Protein AF-A0A831KUA6-F1 (afdb_monomer_lite)

Secondary structure (DSSP, 8-state):
-EEEEEEE-SS-EEEEEEE-STTEEEEETTEEEEEEETTEEEEHHHHHHHHHTTS-EEEEEETTEEEEEESS-GGGTHHHHHHHHHHHHHHHHHHHHHHHHHHHHHHHHHHHHT-

Radius of gyration: 17.56 Å; chains: 1; bounding box: 42×19×58 Å

Foldseek 3Di:
DWDWDWDDDPQKIKIKTADPDPQWFQDDPPGRQWIHGNNQTDGVVNLCVQVVVPFNWDWDDDPRIIMIMGRHDCPPCPVVSCVSVVVVNVVSVVVVVVVVVVVVVVVVVVVVVVD

Structure (mmCIF, N/CA/C/O backbone):
data_AF-A0A831KUA6-F1
#
_entry.id   AF-A0A831KUA6-F1
#
loop_
_atom_site.group_PDB
_atom_site.id
_atom_site.type_symbol
_atom_site.label_atom_id
_atom_site.label_alt_id
_atom_site.label_comp_id
_atom_site.label_asym_id
_atom_site.label_entity_id
_atom_site.label_seq_id
_atom_site.pdbx_PDB_ins_code
_atom_site.Cartn_x
_atom_site.Cartn_y
_atom_site.Cartn_z
_atom_site.occupancy
_atom_site.B_iso_or_equiv
_atom_site.auth_seq_id
_atom_site.auth_comp_id
_atom_site.auth_asym_id
_atom_site.auth_atom_id
_atom_site.pdbx_PDB_model_num
ATOM 1 N N . MET A 1 1 ? -4.130 11.848 0.106 1.00 83.62 1 MET A N 1
ATOM 2 C CA . MET A 1 1 ? -3.767 10.545 -0.520 1.00 83.62 1 MET A CA 1
ATOM 3 C C . MET A 1 1 ? -4.734 9.473 -0.056 1.00 83.62 1 MET A C 1
ATOM 5 O O . MET A 1 1 ? -5.358 8.846 -0.901 1.00 83.62 1 MET A O 1
ATOM 9 N N . TRP A 1 2 ? -4.917 9.309 1.258 1.00 94.31 2 TRP A N 1
ATOM 10 C CA . TRP A 1 2 ? -5.988 8.485 1.814 1.00 94.31 2 TRP A CA 1
ATOM 11 C C . TRP A 1 2 ? -7.061 9.351 2.465 1.00 94.31 2 TRP A C 1
ATOM 13 O O . TRP A 1 2 ? -6.758 10.151 3.351 1.00 94.31 2 TRP A O 1
ATOM 23 N N . ARG A 1 3 ? -8.323 9.109 2.120 1.00 94.50 3 ARG A N 1
ATOM 24 C CA . ARG A 1 3 ? -9.451 9.474 2.970 1.00 94.50 3 ARG A CA 1
ATOM 25 C C . ARG A 1 3 ? -9.544 8.449 4.099 1.00 94.50 3 ARG A C 1
ATOM 27 O O . ARG A 1 3 ? -9.627 7.250 3.841 1.00 94.50 3 ARG A O 1
ATOM 34 N N . THR A 1 4 ? -9.540 8.925 5.343 1.00 94.00 4 THR A N 1
ATOM 35 C CA . THR A 1 4 ? -9.486 8.065 6.536 1.00 94.00 4 THR A CA 1
ATOM 36 C C . THR A 1 4 ? -10.812 8.085 7.295 1.00 94.00 4 THR A C 1
ATOM 38 O O . THR A 1 4 ? -11.371 9.151 7.546 1.00 94.00 4 THR A O 1
ATOM 41 N N . LYS A 1 5 ? -11.304 6.910 7.698 1.00 93.44 5 LYS A N 1
ATOM 42 C CA . LYS A 1 5 ? -12.419 6.744 8.645 1.00 93.44 5 LYS A CA 1
ATOM 43 C C . LYS A 1 5 ? -11.995 5.776 9.748 1.00 93.44 5 LYS A C 1
ATOM 45 O O . LYS A 1 5 ? -11.407 4.741 9.459 1.00 93.44 5 LYS A O 1
ATOM 50 N N . ILE A 1 6 ? -12.307 6.101 11.000 1.00 91.88 6 ILE A N 1
ATOM 51 C CA . ILE A 1 6 ? -11.936 5.290 12.165 1.00 91.88 6 ILE A CA 1
ATOM 52 C C . ILE A 1 6 ? -13.197 4.665 12.759 1.00 91.88 6 ILE A C 1
ATOM 54 O O . ILE A 1 6 ? -14.184 5.359 12.997 1.00 91.88 6 ILE A O 1
ATOM 58 N N . GLU A 1 7 ? -13.153 3.364 13.023 1.00 90.69 7 GLU A N 1
ATOM 59 C CA . GLU A 1 7 ? -14.188 2.628 13.746 1.00 90.69 7 GLU A CA 1
ATOM 60 C C . GLU A 1 7 ? -13.585 2.111 15.054 1.00 90.69 7 GLU A C 1
ATOM 62 O O . GLU A 1 7 ? -12.649 1.307 15.050 1.00 90.69 7 GLU A O 1
ATOM 67 N N . LYS A 1 8 ? -14.091 2.629 16.179 1.00 87.88 8 LYS A N 1
ATOM 68 C CA . LYS A 1 8 ? -13.622 2.283 17.524 1.00 87.88 8 LYS A CA 1
ATOM 69 C C . LYS A 1 8 ? -14.462 1.140 18.093 1.00 87.88 8 LYS A C 1
ATOM 71 O O . LYS A 1 8 ? -15.689 1.197 18.054 1.00 87.88 8 LYS A O 1
ATOM 76 N N . PHE A 1 9 ? -13.793 0.148 18.666 1.00 83.88 9 PHE A N 1
ATOM 77 C CA . PHE A 1 9 ? -14.380 -0.939 19.447 1.00 83.88 9 PHE A CA 1
ATOM 78 C C . PHE A 1 9 ? -13.688 -0.980 20.825 1.00 83.88 9 PHE A C 1
ATOM 80 O O . PHE A 1 9 ? -12.626 -0.374 20.969 1.00 83.88 9 PHE A O 1
ATOM 87 N N . PRO A 1 10 ? -14.252 -1.664 21.839 1.00 80.31 10 PRO A N 1
ATOM 88 C CA . PRO A 1 10 ? -13.695 -1.669 23.198 1.00 80.31 10 PRO A CA 1
ATOM 89 C C . PRO A 1 10 ? -12.208 -2.056 23.271 1.00 80.31 10 PRO A C 1
ATOM 91 O O . PRO A 1 10 ? -11.429 -1.333 23.882 1.00 80.31 10 PRO A O 1
ATOM 94 N N . ASP A 1 11 ? -11.806 -3.111 22.555 1.00 83.06 11 ASP A N 1
ATOM 95 C CA . ASP A 1 11 ? -10.432 -3.652 22.596 1.00 83.06 11 ASP A CA 1
ATOM 96 C C . ASP A 1 11 ? -9.731 -3.621 21.231 1.00 83.06 11 ASP A C 1
ATOM 98 O O . ASP A 1 11 ? -8.660 -4.198 21.038 1.00 83.06 11 ASP A O 1
ATOM 102 N N . LYS A 1 12 ? -10.378 -3.016 20.232 1.00 86.06 12 LYS A N 1
ATOM 103 C CA . LYS A 1 12 ? -9.928 -3.047 18.841 1.00 86.06 12 LYS A CA 1
ATOM 104 C C . LYS A 1 12 ? -10.232 -1.740 18.151 1.00 86.06 12 LYS A C 1
ATOM 106 O O . LYS A 1 12 ? -11.182 -1.033 18.482 1.00 86.06 12 LYS A O 1
ATOM 111 N N . CYS A 1 13 ? -9.484 -1.466 17.104 1.00 90.12 13 CYS A N 1
ATOM 112 C CA . CYS A 1 13 ? -9.795 -0.375 16.215 1.00 90.12 13 CYS A CA 1
ATOM 113 C C . CYS A 1 13 ? -9.632 -0.793 14.761 1.00 90.12 13 CYS A C 1
ATOM 115 O O . CYS A 1 13 ? -8.766 -1.598 14.425 1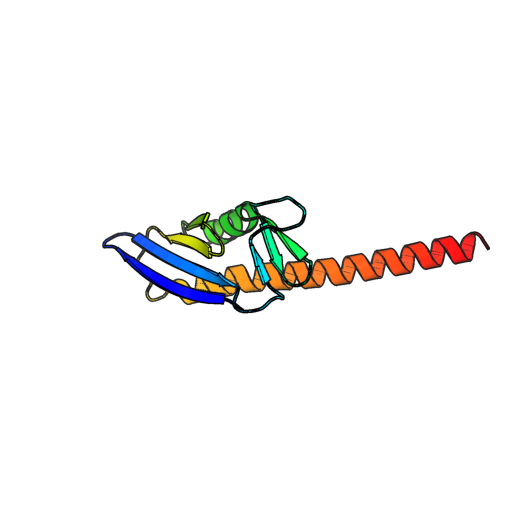.00 90.12 13 CYS A O 1
ATOM 117 N N . ARG A 1 14 ? -10.469 -0.224 13.894 1.00 93.50 14 ARG A N 1
ATOM 118 C CA . ARG A 1 14 ? -10.308 -0.317 12.448 1.00 93.50 14 ARG A CA 1
ATOM 119 C C . ARG A 1 14 ? -10.064 1.057 11.859 1.00 93.50 14 ARG A C 1
ATOM 121 O O . ARG A 1 14 ? -10.837 1.987 12.087 1.00 93.50 14 ARG A O 1
ATOM 128 N N . ILE A 1 15 ? -9.016 1.159 11.056 1.00 94.56 15 ILE A N 1
ATOM 129 C CA . ILE A 1 15 ? -8.723 2.332 10.243 1.00 94.56 15 ILE A CA 1
ATOM 130 C C . ILE A 1 15 ? -9.053 1.958 8.802 1.00 94.56 15 ILE A C 1
ATOM 132 O O . ILE A 1 15 ? -8.435 1.069 8.221 1.00 94.56 15 ILE A O 1
ATOM 136 N N . LEU A 1 16 ? -10.059 2.615 8.237 1.00 95.31 16 LEU A N 1
ATOM 137 C CA . LEU A 1 16 ? -10.446 2.466 6.844 1.00 95.31 16 LEU A CA 1
ATOM 138 C C . LEU A 1 16 ? -9.747 3.553 6.037 1.00 95.31 16 LEU A C 1
ATOM 140 O O . LEU A 1 16 ? -9.982 4.743 6.257 1.00 95.31 16 LEU A O 1
ATOM 144 N N . LEU A 1 17 ? -8.915 3.125 5.098 1.00 95.94 17 LEU A N 1
ATOM 145 C CA . LEU A 1 17 ? -8.153 3.968 4.195 1.00 95.94 17 LEU A CA 1
ATOM 146 C C . LEU A 1 17 ? -8.710 3.806 2.782 1.00 95.94 17 LEU A C 1
ATOM 148 O O . LEU A 1 17 ? -8.650 2.727 2.194 1.00 95.94 17 LEU A O 1
ATOM 152 N N . GLN A 1 18 ? -9.269 4.880 2.239 1.00 95.75 18 GLN A N 1
ATOM 153 C CA . GLN A 1 18 ? -9.794 4.918 0.877 1.00 95.75 18 GLN A CA 1
ATOM 154 C C . GLN A 1 18 ? -8.897 5.795 0.010 1.00 95.75 18 GLN A C 1
ATOM 156 O O . GLN A 1 18 ? -8.565 6.900 0.447 1.00 95.75 18 GLN A O 1
ATOM 161 N N . PRO A 1 19 ? -8.498 5.358 -1.193 1.00 95.06 19 PRO A N 1
ATOM 162 C CA . PRO A 1 19 ? -7.751 6.221 -2.092 1.00 95.06 19 PRO A CA 1
ATOM 163 C C . PRO A 1 19 ? -8.541 7.492 -2.415 1.00 95.06 19 PRO A C 1
ATOM 165 O O . PRO A 1 19 ? -9.724 7.438 -2.748 1.00 95.06 19 PRO A O 1
ATOM 168 N N . GLU A 1 20 ? -7.887 8.638 -2.280 1.00 93.19 20 GLU A N 1
ATOM 169 C CA . GLU A 1 20 ? -8.474 9.962 -2.519 1.00 93.19 20 GLU A CA 1
ATOM 170 C C . GLU A 1 20 ? -8.092 10.526 -3.896 1.00 93.19 20 GLU A C 1
ATOM 172 O O . GLU A 1 20 ? -8.779 11.386 -4.437 1.00 93.19 20 GLU A O 1
ATOM 177 N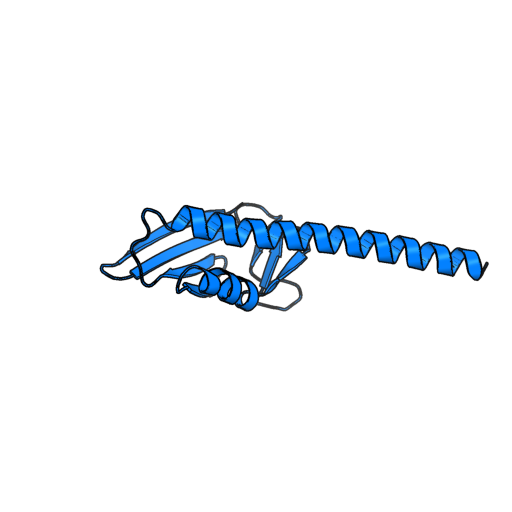 N . SER A 1 21 ? -6.998 10.024 -4.472 1.00 90.81 21 SER A N 1
ATOM 178 C CA . SER A 1 21 ? -6.441 10.446 -5.757 1.00 90.81 21 SER A CA 1
ATOM 179 C C . SER A 1 21 ? -6.373 9.279 -6.734 1.00 90.81 21 SER A C 1
ATOM 181 O O . SER A 1 21 ? -6.112 8.154 -6.317 1.00 90.81 21 SER A O 1
ATOM 183 N N . SER A 1 22 ? -6.476 9.560 -8.035 1.00 89.81 22 SER A N 1
ATOM 184 C CA . SER A 1 22 ? -6.261 8.576 -9.110 1.00 89.81 22 SER A CA 1
ATOM 185 C C . SER A 1 22 ? -4.860 7.959 -9.110 1.00 89.81 22 SER A C 1
ATOM 187 O O . SER A 1 22 ? -4.680 6.847 -9.592 1.00 89.81 22 SER A O 1
ATOM 189 N N . ASP A 1 23 ? -3.882 8.664 -8.540 1.00 93.75 23 ASP A N 1
ATOM 190 C CA . ASP A 1 23 ? -2.500 8.204 -8.385 1.00 93.75 23 ASP A CA 1
ATOM 191 C C . ASP A 1 23 ? -2.361 7.012 -7.431 1.00 93.75 23 ASP A C 1
ATOM 193 O O . ASP A 1 23 ? -1.306 6.389 -7.385 1.00 93.75 23 ASP A O 1
ATOM 197 N N . LEU A 1 24 ? -3.392 6.709 -6.643 1.00 95.44 24 LEU A N 1
ATOM 198 C CA . LEU A 1 24 ? -3.391 5.635 -5.667 1.00 95.44 24 LEU A CA 1
ATOM 199 C C . LEU A 1 24 ? -4.568 4.704 -5.950 1.00 95.44 24 LEU A C 1
ATOM 201 O O . LEU A 1 24 ? -5.717 5.134 -5.999 1.00 95.44 24 LEU A O 1
ATOM 205 N N . THR A 1 25 ? -4.297 3.414 -6.091 1.00 94.94 25 THR A N 1
ATOM 206 C CA . THR A 1 25 ? -5.331 2.405 -6.334 1.00 94.94 25 THR A CA 1
ATOM 207 C C . THR A 1 25 ? -5.109 1.169 -5.470 1.00 94.94 25 THR A C 1
ATOM 209 O O . THR A 1 25 ? -3.990 0.870 -5.049 1.00 94.94 25 THR A O 1
ATOM 212 N N . LEU A 1 26 ? -6.202 0.471 -5.158 1.00 94.69 26 LEU A N 1
ATOM 213 C CA . LEU A 1 26 ? -6.182 -0.827 -4.491 1.00 94.69 26 LEU A CA 1
ATOM 214 C C . LEU A 1 26 ? -6.433 -1.915 -5.530 1.00 94.69 26 LEU A C 1
ATOM 216 O O . LEU A 1 26 ? -7.435 -1.885 -6.245 1.00 94.69 26 LEU A O 1
ATOM 220 N N . GLY A 1 27 ? -5.517 -2.873 -5.604 1.00 91.50 27 GLY A N 1
ATOM 221 C CA . GLY A 1 27 ? -5.390 -3.772 -6.740 1.00 91.50 27 GLY A CA 1
ATOM 222 C C . GLY A 1 27 ? -4.779 -3.086 -7.966 1.00 91.50 27 GLY A C 1
ATOM 223 O O . GLY A 1 27 ? -4.447 -1.904 -7.954 1.00 91.50 27 GLY A O 1
ATOM 224 N N . GLY A 1 28 ? -4.596 -3.860 -9.029 1.00 88.62 28 GLY A N 1
ATOM 225 C CA . GLY A 1 28 ? -3.956 -3.412 -10.265 1.00 88.62 28 GLY A CA 1
ATOM 226 C C . GLY A 1 28 ? -3.197 -4.554 -10.925 1.00 88.62 28 GLY A C 1
ATOM 227 O O . GLY A 1 28 ? -2.883 -5.546 -10.276 1.00 88.62 28 GLY A O 1
ATOM 228 N N . TYR A 1 29 ? -2.928 -4.451 -12.228 1.00 87.25 29 TYR A N 1
ATOM 229 C CA . TYR A 1 29 ? -2.168 -5.470 -12.973 1.00 87.25 29 TYR A CA 1
ATOM 230 C C . TYR A 1 29 ? -2.736 -6.905 -12.858 1.00 87.25 29 TYR A C 1
ATOM 232 O O . TYR A 1 29 ? -1.996 -7.881 -12.913 1.00 87.25 29 TYR A O 1
ATOM 240 N N . GLY A 1 30 ? -4.054 -7.046 -12.662 1.00 89.81 30 GLY A N 1
ATOM 241 C CA . GLY A 1 30 ? -4.714 -8.340 -12.425 1.00 89.81 30 GLY A CA 1
ATOM 242 C C . GLY A 1 30 ? -4.607 -8.875 -10.988 1.00 89.81 30 GLY A C 1
ATOM 243 O O . GLY A 1 30 ? -5.202 -9.907 -10.683 1.00 89.81 30 GLY A O 1
ATOM 244 N N . LEU A 1 31 ? -3.912 -8.168 -10.094 1.00 90.12 31 LEU A N 1
ATOM 245 C CA . LEU A 1 31 ? -3.731 -8.513 -8.685 1.00 90.12 31 LEU A CA 1
ATOM 246 C C . LEU A 1 31 ? -4.709 -7.733 -7.797 1.00 90.12 31 LEU A C 1
ATOM 248 O O . LEU A 1 31 ? -5.041 -6.578 -8.071 1.00 90.12 31 LEU A O 1
ATOM 252 N N . LYS A 1 32 ? -5.182 -8.368 -6.721 1.00 90.31 32 LYS A N 1
ATOM 253 C CA . LYS A 1 32 ? -6.133 -7.773 -5.755 1.00 90.31 32 LYS A CA 1
ATOM 254 C C . LYS A 1 32 ? -5.483 -7.419 -4.416 1.00 90.31 32 LYS A C 1
ATOM 256 O O . LYS A 1 32 ? -6.057 -6.682 -3.625 1.00 90.31 32 LYS A O 1
ATOM 261 N N . ASP A 1 33 ? -4.303 -7.959 -4.164 1.00 93.19 33 ASP A N 1
ATOM 262 C CA . ASP A 1 33 ? -3.559 -7.936 -2.908 1.00 93.19 33 ASP A CA 1
ATOM 263 C C . ASP A 1 33 ? -2.378 -6.956 -2.952 1.00 93.19 33 ASP A C 1
ATOM 265 O O . ASP A 1 33 ? -1.362 -7.141 -2.277 1.00 93.19 33 ASP A O 1
ATOM 269 N N . ILE A 1 34 ? -2.527 -5.880 -3.726 1.00 95.69 34 ILE A N 1
ATOM 270 C CA . ILE A 1 34 ? -1.541 -4.807 -3.848 1.00 95.69 34 ILE A CA 1
ATOM 271 C C . ILE A 1 34 ? -2.183 -3.435 -3.645 1.00 95.69 34 ILE A C 1
ATOM 273 O O . ILE A 1 34 ? -3.382 -3.248 -3.848 1.00 95.69 34 ILE A O 1
ATOM 277 N N . VAL A 1 35 ? -1.356 -2.464 -3.289 1.00 96.31 35 VAL A N 1
ATOM 278 C CA . VAL A 1 35 ? -1.624 -1.035 -3.419 1.00 96.31 35 VAL A CA 1
ATOM 279 C C . VAL A 1 35 ? -0.711 -0.517 -4.518 1.00 96.31 35 VAL A C 1
ATOM 281 O O . VAL A 1 35 ? 0.488 -0.776 -4.473 1.00 96.31 35 VAL A O 1
ATOM 284 N N . VAL A 1 36 ? -1.247 0.199 -5.498 1.00 96.19 36 VAL A N 1
ATOM 285 C CA . VAL A 1 36 ? -0.438 0.822 -6.550 1.00 96.19 36 VAL A CA 1
ATOM 286 C C . VAL A 1 36 ? -0.444 2.320 -6.334 1.00 96.19 36 VAL A C 1
ATOM 288 O O . VAL A 1 36 ? -1.501 2.947 -6.392 1.00 96.19 36 VAL A O 1
ATOM 291 N N . TYR A 1 37 ? 0.733 2.889 -6.097 1.00 97.00 37 TYR A N 1
ATOM 292 C CA . TYR A 1 37 ? 0.925 4.329 -5.996 1.00 97.00 37 TYR A CA 1
ATOM 293 C C . TYR A 1 37 ? 1.829 4.801 -7.132 1.00 97.00 37 TYR A C 1
ATOM 295 O O . TYR A 1 37 ? 2.973 4.370 -7.233 1.00 97.00 37 TYR A O 1
ATOM 303 N N . ARG A 1 38 ? 1.296 5.644 -8.023 1.00 95.25 38 ARG A N 1
ATOM 304 C CA . ARG A 1 38 ? 1.992 6.190 -9.202 1.00 95.25 38 ARG A CA 1
ATOM 305 C C . ARG A 1 38 ? 2.716 5.124 -10.028 1.00 95.25 38 ARG A C 1
ATOM 307 O O . ARG A 1 38 ? 3.861 5.283 -10.429 1.00 95.25 38 ARG A O 1
ATOM 314 N N . GLY A 1 39 ? 2.029 4.006 -10.254 1.00 94.69 39 GLY A N 1
ATOM 315 C CA . GLY A 1 39 ? 2.551 2.860 -11.000 1.00 94.69 39 GLY A CA 1
ATOM 316 C C . GLY A 1 39 ? 3.433 1.909 -10.187 1.00 94.69 39 GLY A C 1
ATOM 317 O O . GLY A 1 39 ? 3.664 0.794 -10.641 1.00 94.69 39 GLY A O 1
ATOM 318 N N . ALA A 1 40 ? 3.869 2.279 -8.978 1.00 96.69 40 ALA A N 1
ATOM 319 C CA . ALA A 1 40 ? 4.646 1.405 -8.106 1.00 96.69 40 ALA A CA 1
ATOM 320 C C . ALA A 1 40 ? 3.730 0.485 -7.279 1.00 96.69 40 ALA A C 1
ATOM 322 O O . ALA A 1 40 ? 2.953 0.976 -6.451 1.00 96.69 40 ALA A O 1
ATOM 323 N N . PRO A 1 41 ? 3.790 -0.846 -7.479 1.00 96.19 41 PRO A N 1
ATOM 324 C CA . PRO A 1 41 ? 3.001 -1.790 -6.705 1.00 96.19 41 PRO A CA 1
ATOM 325 C C . PRO A 1 41 ? 3.687 -2.124 -5.375 1.00 96.19 41 PRO A C 1
ATOM 327 O O . PRO A 1 41 ? 4.870 -2.456 -5.326 1.00 96.19 41 PRO A O 1
ATOM 330 N N . VAL A 1 42 ? 2.915 -2.130 -4.292 1.00 97.06 42 VAL A N 1
ATOM 331 C CA . VAL A 1 42 ? 3.329 -2.621 -2.976 1.00 97.06 42 VAL A CA 1
ATOM 332 C C . VAL A 1 42 ? 2.337 -3.677 -2.515 1.00 97.06 42 VAL A C 1
ATOM 334 O O . VAL A 1 42 ? 1.135 -3.427 -2.458 1.00 97.06 42 VAL A O 1
ATOM 337 N N . SER A 1 43 ? 2.822 -4.872 -2.176 1.00 96.56 43 SER A N 1
ATOM 338 C CA . SER A 1 43 ? 1.935 -5.930 -1.681 1.00 96.56 43 SER A CA 1
ATOM 339 C C . SER A 1 43 ? 1.353 -5.584 -0.310 1.00 96.56 43 SER A C 1
ATOM 341 O O . SER A 1 43 ? 2.040 -5.048 0.564 1.00 96.56 43 SER A O 1
ATOM 343 N N . ILE A 1 44 ? 0.091 -5.951 -0.097 1.00 96.56 44 ILE A N 1
ATOM 344 C CA . ILE A 1 44 ? -0.605 -5.764 1.182 1.00 96.56 44 ILE A CA 1
ATOM 345 C C . ILE A 1 44 ? 0.107 -6.531 2.300 1.00 96.56 44 ILE A C 1
ATOM 347 O O . ILE A 1 44 ? 0.264 -6.009 3.399 1.00 96.56 44 ILE A O 1
ATOM 351 N N . ASN A 1 45 ? 0.622 -7.725 1.999 1.00 96.19 45 ASN A N 1
ATOM 352 C CA . ASN A 1 45 ? 1.417 -8.517 2.936 1.00 96.19 45 ASN A CA 1
ATOM 353 C C . ASN A 1 45 ? 2.719 -7.799 3.343 1.00 96.19 45 ASN A C 1
ATOM 355 O O . ASN A 1 45 ? 3.118 -7.842 4.502 1.00 96.19 45 ASN A O 1
ATOM 359 N N . ALA A 1 46 ? 3.385 -7.098 2.420 1.00 96.62 46 ALA A N 1
ATOM 360 C CA . ALA A 1 46 ? 4.579 -6.326 2.764 1.00 96.62 46 ALA A CA 1
ATOM 361 C C . ALA A 1 46 ? 4.247 -5.136 3.682 1.00 96.62 46 ALA A C 1
ATOM 363 O O . ALA A 1 46 ? 4.972 -4.903 4.647 1.00 96.62 46 ALA A O 1
ATOM 364 N N . LEU A 1 47 ? 3.133 -4.436 3.432 1.00 96.94 47 LEU A N 1
ATOM 365 C CA . LEU A 1 47 ? 2.633 -3.391 4.335 1.00 96.94 47 LEU A CA 1
ATOM 366 C C . LEU A 1 47 ? 2.286 -3.961 5.717 1.00 96.94 47 LEU A C 1
ATOM 368 O O . LEU A 1 47 ? 2.656 -3.375 6.732 1.00 96.94 47 LEU A O 1
ATOM 372 N N . GLU A 1 48 ? 1.617 -5.116 5.761 1.00 96.94 48 GLU A N 1
ATOM 373 C CA . GLU A 1 48 ? 1.244 -5.793 7.005 1.00 96.94 48 GLU A CA 1
ATOM 374 C C . GLU A 1 48 ? 2.476 -6.186 7.816 1.00 96.94 48 GLU A C 1
ATOM 376 O O . GLU A 1 48 ? 2.560 -5.864 8.998 1.00 96.94 48 GLU A O 1
ATOM 381 N N . LYS A 1 49 ? 3.470 -6.819 7.182 1.00 96.81 49 LYS A N 1
ATOM 382 C CA . LYS A 1 49 ? 4.748 -7.142 7.828 1.00 96.81 49 LYS A CA 1
ATOM 383 C C . LYS A 1 49 ? 5.423 -5.897 8.384 1.00 96.81 49 LYS A C 1
ATOM 385 O O . LYS A 1 49 ? 5.888 -5.925 9.517 1.00 96.81 49 LYS A O 1
ATOM 390 N N . LYS A 1 50 ? 5.439 -4.803 7.614 1.00 96.12 50 LYS A N 1
ATOM 391 C CA . LYS A 1 50 ? 6.093 -3.564 8.035 1.00 96.12 50 LYS A CA 1
ATOM 392 C C . LYS A 1 50 ? 5.408 -2.919 9.236 1.00 96.12 50 LYS A C 1
ATOM 394 O O . LYS A 1 50 ? 6.085 -2.401 10.117 1.00 96.12 50 LYS A O 1
ATOM 399 N N . LEU A 1 51 ? 4.079 -2.954 9.281 1.00 94.75 51 LEU A N 1
ATOM 400 C CA . LEU A 1 51 ? 3.323 -2.479 10.437 1.00 94.75 51 LEU A CA 1
ATOM 401 C C . LEU A 1 51 ? 3.530 -3.400 11.643 1.00 94.75 51 LEU A C 1
ATOM 403 O O . LEU A 1 51 ? 3.790 -2.899 12.728 1.00 94.75 51 LEU A O 1
ATOM 407 N N . ASN A 1 52 ? 3.545 -4.719 11.452 1.00 95.12 52 ASN A N 1
ATOM 408 C CA . ASN A 1 52 ? 3.784 -5.685 12.530 1.00 95.12 52 ASN A CA 1
ATOM 409 C C . ASN A 1 52 ? 5.166 -5.584 13.199 1.00 95.12 52 ASN A C 1
ATOM 411 O O . ASN A 1 52 ? 5.330 -6.086 14.306 1.00 95.12 52 ASN A O 1
ATOM 415 N N . GLU A 1 53 ? 6.143 -4.897 12.600 1.00 93.88 53 GLU A N 1
ATOM 416 C CA . GLU A 1 53 ? 7.409 -4.560 13.277 1.00 93.88 53 GLU A CA 1
ATOM 417 C C . GLU A 1 53 ? 7.226 -3.575 14.446 1.00 93.88 53 GLU A C 1
ATOM 419 O O . GLU A 1 53 ? 8.081 -3.497 15.326 1.00 93.88 53 GLU A O 1
ATOM 424 N N . ILE A 1 54 ? 6.141 -2.796 14.442 1.00 90.75 54 ILE A N 1
ATOM 425 C CA . ILE A 1 54 ? 5.904 -1.691 15.383 1.00 90.75 54 ILE A CA 1
ATOM 426 C C . ILE A 1 54 ? 4.558 -1.787 16.108 1.00 90.75 54 ILE A C 1
ATOM 428 O O . ILE A 1 54 ? 4.410 -1.227 17.192 1.00 90.75 54 ILE A O 1
ATOM 432 N N . LEU A 1 55 ? 3.568 -2.457 15.519 1.00 89.81 55 LEU A N 1
ATOM 433 C CA . LEU A 1 55 ? 2.214 -2.579 16.049 1.00 89.81 55 LEU A CA 1
ATOM 434 C C . LEU A 1 55 ? 1.528 -3.827 15.485 1.00 89.81 55 LEU A C 1
ATOM 436 O O . LEU A 1 55 ? 1.564 -4.052 14.281 1.00 89.81 55 LEU A O 1
ATOM 440 N N . GLU A 1 56 ? 0.863 -4.609 16.336 1.00 91.19 56 GLU A N 1
ATOM 441 C CA . GLU A 1 56 ? 0.087 -5.772 15.892 1.00 91.19 56 GLU A CA 1
ATOM 442 C C . GLU A 1 56 ? -1.084 -5.326 15.000 1.00 91.19 56 GLU A C 1
ATOM 444 O O . GLU A 1 56 ? -2.121 -4.852 15.480 1.00 91.19 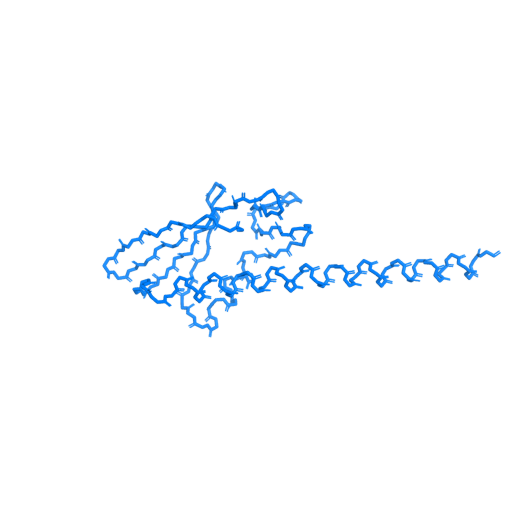56 GLU A O 1
ATOM 449 N N . ALA A 1 57 ? -0.895 -5.464 13.688 1.00 93.88 57 ALA A N 1
ATOM 450 C CA . ALA A 1 57 ? -1.824 -5.061 12.648 1.00 93.88 57 ALA A CA 1
ATOM 451 C C . ALA A 1 57 ? -2.191 -6.228 11.741 1.00 93.88 57 ALA A C 1
ATOM 453 O O . ALA A 1 57 ? -1.354 -7.040 11.343 1.00 93.88 57 ALA A O 1
ATOM 454 N N . LYS A 1 58 ? -3.451 -6.225 11.319 1.00 95.50 58 LYS A N 1
ATOM 455 C CA . LYS A 1 58 ? -3.937 -7.055 10.223 1.00 95.50 58 LYS A CA 1
ATOM 456 C C . LYS A 1 58 ? -4.489 -6.171 9.119 1.00 95.50 58 LYS A C 1
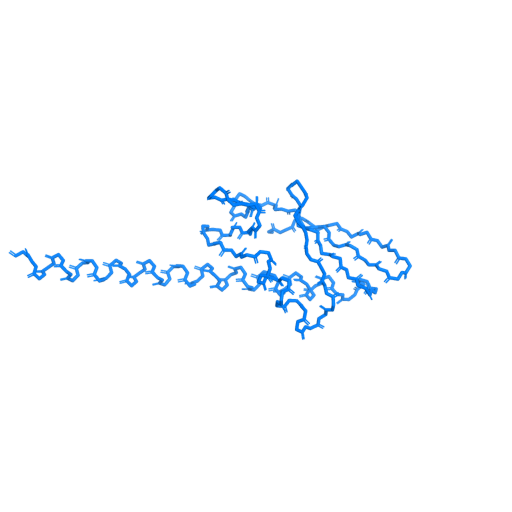ATOM 458 O O . LYS A 1 58 ? -5.313 -5.294 9.381 1.00 95.50 58 LYS A O 1
ATOM 463 N N . LEU A 1 59 ? -4.042 -6.391 7.890 1.00 95.75 59 LEU A N 1
ATOM 464 C CA . LEU A 1 59 ? -4.474 -5.638 6.722 1.00 95.75 59 LEU A CA 1
ATOM 465 C C . LEU A 1 59 ? -5.372 -6.500 5.848 1.00 95.75 59 LEU A C 1
ATOM 467 O O . LEU A 1 59 ? -5.133 -7.682 5.611 1.00 95.75 59 LEU A O 1
ATOM 471 N N . LEU A 1 60 ? -6.419 -5.881 5.324 1.00 93.38 60 LEU A N 1
ATOM 472 C CA . LEU A 1 60 ? -7.302 -6.518 4.360 1.00 93.38 60 LEU A CA 1
ATOM 473 C C . LEU A 1 60 ? -7.843 -5.491 3.376 1.00 93.38 60 LEU A C 1
ATOM 475 O O . LEU A 1 60 ? -8.113 -4.343 3.726 1.00 93.38 60 LEU A O 1
ATOM 479 N N . VAL A 1 61 ? -8.033 -5.921 2.135 1.00 93.19 61 VAL A N 1
ATOM 480 C CA . VAL A 1 61 ? -8.666 -5.105 1.098 1.00 93.19 61 VAL A CA 1
ATOM 481 C C . VAL A 1 61 ? -10.128 -5.517 0.994 1.00 93.19 61 VAL A C 1
ATOM 483 O O . VAL A 1 61 ? -10.442 -6.693 0.807 1.00 93.19 61 VAL A O 1
ATOM 486 N N . LYS A 1 62 ? -11.040 -4.551 1.119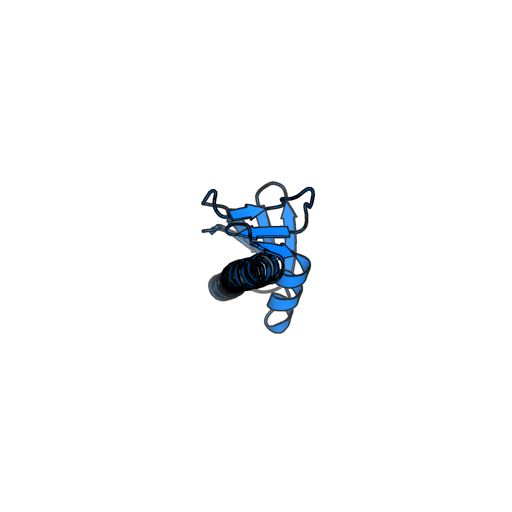 1.00 91.00 62 LYS A N 1
ATOM 487 C CA . LYS A 1 62 ? -12.480 -4.769 0.951 1.00 91.00 62 LYS A CA 1
ATOM 488 C C . LYS A 1 62 ? -13.075 -3.665 0.087 1.00 91.00 62 LYS A C 1
ATOM 490 O O . LYS A 1 62 ? -13.200 -2.523 0.522 1.00 91.00 62 LYS A O 1
ATOM 495 N N . GLY A 1 63 ? -13.481 -4.021 -1.131 1.00 87.88 63 GLY A N 1
ATOM 496 C CA . GLY A 1 63 ? -13.890 -3.031 -2.129 1.00 87.88 63 GLY A CA 1
ATOM 497 C C . GLY A 1 63 ? -12.730 -2.085 -2.444 1.00 87.88 63 GLY A C 1
ATOM 498 O O . GLY A 1 63 ? -11.604 -2.542 -2.608 1.00 87.88 63 GLY A O 1
ATOM 499 N N . ASN A 1 64 ? -12.993 -0.778 -2.466 1.00 90.56 64 ASN A N 1
ATOM 500 C CA . ASN A 1 64 ? -11.965 0.257 -2.634 1.00 90.56 64 ASN A CA 1
ATOM 501 C C . ASN A 1 64 ? -11.463 0.818 -1.288 1.00 90.56 64 ASN A C 1
ATOM 503 O O . ASN A 1 64 ? -11.215 2.016 -1.153 1.00 90.56 64 ASN A O 1
ATOM 507 N N . SER A 1 65 ? -11.359 -0.041 -0.274 1.00 94.44 65 SER A N 1
ATOM 508 C CA . SER A 1 65 ? -10.861 0.332 1.048 1.00 94.44 65 SER A CA 1
ATOM 509 C C . SER A 1 65 ? -9.787 -0.645 1.511 1.00 94.44 65 SER A C 1
ATOM 511 O O . SER A 1 65 ? -9.992 -1.862 1.488 1.00 94.44 65 SER A O 1
ATOM 513 N N . LEU A 1 66 ? -8.672 -0.101 1.988 1.00 96.44 66 LEU A N 1
ATOM 514 C CA . LEU A 1 66 ? -7.689 -0.814 2.787 1.00 96.44 66 LEU A CA 1
ATOM 515 C C . LEU A 1 66 ? -8.103 -0.677 4.248 1.00 96.44 66 LEU A C 1
ATOM 517 O O . LEU A 1 66 ? -8.236 0.427 4.768 1.00 96.44 66 LEU A O 1
ATOM 521 N N . ILE A 1 67 ? -8.356 -1.802 4.898 1.00 95.75 67 ILE A N 1
ATOM 522 C CA . ILE A 1 67 ? -8.764 -1.856 6.294 1.00 95.75 67 ILE A CA 1
ATOM 523 C C . ILE A 1 67 ? -7.561 -2.326 7.102 1.00 95.75 67 ILE A C 1
ATOM 525 O O . ILE A 1 67 ? -7.022 -3.400 6.843 1.00 95.75 67 ILE A O 1
ATOM 529 N N . VAL A 1 68 ? -7.162 -1.511 8.074 1.00 95.75 68 VAL A N 1
ATOM 530 C CA . VAL A 1 68 ? -6.130 -1.829 9.063 1.00 95.75 68 VAL A CA 1
ATOM 531 C C . VAL A 1 68 ? -6.834 -2.127 10.381 1.00 95.75 68 VAL A C 1
ATOM 533 O O . VAL A 1 68 ? -7.439 -1.235 10.975 1.00 95.75 68 VAL A O 1
ATOM 536 N N . GLU A 1 69 ? -6.796 -3.380 10.821 1.00 95.00 69 GLU A N 1
ATOM 537 C CA . GLU A 1 69 ? -7.302 -3.801 12.127 1.00 95.00 69 GLU A CA 1
ATOM 538 C C . GLU A 1 69 ? -6.162 -3.793 13.148 1.00 95.00 69 GLU A C 1
ATOM 540 O O . GLU A 1 69 ? -5.120 -4.400 12.911 1.00 95.00 69 GLU A O 1
ATOM 545 N N . LEU A 1 70 ? -6.379 -3.124 14.280 1.00 92.62 70 LEU A N 1
ATOM 546 C CA . LEU A 1 70 ? -5.439 -3.011 15.394 1.00 92.62 70 LEU A CA 1
ATOM 547 C C . LEU A 1 70 ? -6.067 -3.586 16.664 1.00 92.62 70 LEU A C 1
ATOM 549 O O . LEU A 1 70 ? -7.213 -3.257 16.985 1.00 92.62 70 LEU A O 1
ATOM 553 N N . ASN A 1 71 ? -5.303 -4.361 17.431 1.00 86.75 71 ASN A N 1
ATOM 554 C CA . ASN A 1 71 ? -5.692 -4.829 18.770 1.00 86.75 71 ASN A CA 1
ATOM 555 C C . ASN A 1 71 ? -5.329 -3.797 19.860 1.00 86.75 71 ASN A C 1
ATOM 557 O O . ASN A 1 71 ? -4.766 -4.137 20.896 1.00 86.75 71 ASN A O 1
ATOM 561 N N . ALA A 1 72 ? -5.572 -2.510 19.597 1.00 81.31 72 ALA A N 1
ATOM 562 C CA . ALA A 1 72 ? -5.236 -1.415 20.503 1.00 81.31 72 ALA A CA 1
ATOM 563 C C . ALA A 1 72 ? -6.146 -0.195 20.281 1.00 81.31 72 ALA A C 1
ATOM 565 O O . ALA A 1 72 ? -6.807 -0.062 19.245 1.00 81.31 72 ALA A O 1
ATOM 566 N N . ASN A 1 73 ? -6.154 0.730 21.247 1.00 76.75 73 ASN A N 1
ATOM 567 C CA . ASN A 1 73 ? -6.870 2.000 21.126 1.00 76.75 73 ASN A CA 1
ATOM 568 C C . ASN A 1 73 ? -6.197 2.914 20.078 1.00 76.75 73 ASN A C 1
ATOM 570 O O . ASN A 1 73 ? -4.986 3.128 20.086 1.00 76.75 73 ASN A O 1
ATOM 574 N N . CYS A 1 74 ? -7.005 3.471 19.177 1.00 73.00 74 CYS A N 1
ATOM 575 C CA . CYS A 1 74 ? -6.565 4.172 17.973 1.00 73.00 74 CYS A CA 1
ATOM 576 C C . CYS A 1 74 ? -6.066 5.605 18.153 1.00 73.00 74 CYS A C 1
ATOM 578 O O . CYS A 1 74 ? -5.465 6.136 17.221 1.00 73.00 74 CYS A O 1
ATOM 580 N N . GLU A 1 75 ? -6.335 6.265 19.282 1.00 71.00 75 GLU A N 1
ATOM 581 C CA . GLU A 1 75 ? -6.225 7.734 19.372 1.00 71.00 75 GLU A CA 1
ATOM 582 C C . GLU A 1 75 ? -4.840 8.298 19.041 1.00 71.00 75 GLU A C 1
ATOM 584 O O . GLU A 1 75 ? -4.748 9.436 18.592 1.00 71.00 75 GLU A O 1
ATOM 589 N N . LYS A 1 76 ? -3.779 7.498 19.186 1.00 73.19 76 LYS A N 1
ATOM 590 C CA . LYS A 1 76 ? -2.403 7.893 18.841 1.00 73.19 76 LYS A CA 1
ATOM 591 C C . LYS A 1 76 ? -1.737 7.007 17.783 1.00 73.19 76 LYS A C 1
ATOM 593 O O . LYS A 1 76 ? -0.575 7.220 17.461 1.00 73.19 76 LYS A O 1
ATOM 598 N N . LEU A 1 77 ? -2.447 6.015 17.240 1.00 87.00 77 LEU A N 1
ATOM 599 C CA . LEU A 1 77 ? -1.872 5.034 16.306 1.00 87.00 77 LEU A CA 1
ATOM 600 C C . LEU A 1 77 ? -2.179 5.346 14.840 1.00 87.00 77 LEU A C 1
ATOM 602 O O . LEU A 1 77 ? -1.455 4.896 13.957 1.00 87.00 77 LEU A O 1
ATOM 606 N N . VAL A 1 78 ? -3.215 6.144 14.568 1.00 88.88 78 VAL A N 1
ATOM 607 C CA . VAL A 1 78 ? -3.634 6.469 13.194 1.00 88.88 78 VAL A CA 1
ATOM 608 C C . VAL A 1 78 ? -2.525 7.171 12.419 1.00 88.88 78 VAL A C 1
ATOM 610 O O . VAL A 1 78 ? -2.224 6.784 11.293 1.00 88.88 78 VAL A O 1
ATOM 613 N N . GLU A 1 79 ? -1.885 8.167 13.029 1.00 90.81 79 GLU A N 1
ATOM 614 C CA . GLU A 1 79 ? -0.791 8.906 12.399 1.00 90.81 79 GLU A CA 1
ATOM 615 C C . GLU A 1 79 ? 0.420 8.003 12.131 1.00 90.81 79 GLU A C 1
ATOM 617 O O . GLU A 1 79 ? 0.997 8.048 11.047 1.00 90.81 79 GLU A O 1
ATOM 622 N N . LEU A 1 80 ? 0.756 7.113 13.072 1.00 92.31 80 LEU A N 1
ATOM 623 C CA . LEU A 1 80 ? 1.834 6.139 12.904 1.00 92.31 80 LEU A CA 1
ATOM 624 C C . LEU A 1 80 ? 1.558 5.175 11.739 1.00 92.31 80 LEU A C 1
ATOM 626 O O . LEU A 1 80 ? 2.444 4.936 10.914 1.00 92.31 80 LEU A O 1
ATOM 630 N N . VAL A 1 81 ? 0.330 4.654 11.643 1.00 93.94 81 VAL A N 1
ATOM 631 C CA . VAL A 1 81 ? -0.094 3.761 10.554 1.00 93.94 81 VAL A CA 1
ATOM 632 C C . VAL A 1 81 ? -0.017 4.484 9.211 1.00 93.94 81 VAL A C 1
ATOM 634 O O . VAL A 1 81 ? 0.598 3.971 8.274 1.00 93.94 81 VAL A O 1
ATOM 637 N N . LEU A 1 82 ? -0.585 5.690 9.121 1.00 94.19 82 LEU A N 1
ATOM 638 C CA . LEU A 1 82 ? -0.567 6.495 7.899 1.00 94.19 82 LEU A CA 1
ATOM 639 C C . LEU A 1 82 ? 0.860 6.824 7.464 1.00 94.19 82 LEU A C 1
ATOM 641 O O . LEU A 1 82 ? 1.200 6.621 6.300 1.00 94.19 82 LEU A O 1
ATOM 645 N N . ASN A 1 83 ? 1.711 7.280 8.384 1.00 94.75 83 ASN A N 1
ATOM 646 C CA . ASN A 1 83 ? 3.099 7.613 8.079 1.00 94.75 83 ASN A CA 1
ATOM 647 C C . ASN A 1 83 ? 3.879 6.391 7.590 1.00 94.75 83 ASN A C 1
ATOM 649 O O . ASN A 1 83 ? 4.619 6.491 6.612 1.00 94.75 83 ASN A O 1
ATOM 653 N N . THR A 1 84 ? 3.680 5.230 8.216 1.00 95.38 84 THR A N 1
ATOM 654 C CA . THR A 1 84 ? 4.356 3.987 7.821 1.00 95.38 84 THR A CA 1
ATOM 655 C C . THR A 1 84 ? 3.936 3.539 6.421 1.00 95.38 84 THR A C 1
ATOM 657 O O . THR A 1 84 ? 4.798 3.300 5.574 1.00 95.38 84 THR A O 1
ATOM 660 N N . ILE A 1 85 ? 2.626 3.488 6.146 1.00 96.06 85 ILE A N 1
ATOM 661 C CA . ILE A 1 85 ? 2.099 3.099 4.829 1.00 96.06 85 ILE A CA 1
ATOM 662 C C . ILE A 1 85 ? 2.556 4.094 3.756 1.00 96.06 85 ILE A C 1
ATOM 664 O O . ILE A 1 85 ? 3.099 3.690 2.730 1.00 96.06 85 ILE A O 1
ATOM 668 N N . ASN A 1 86 ? 2.383 5.397 3.993 1.00 96.19 86 ASN A N 1
ATOM 669 C CA . ASN A 1 86 ? 2.719 6.432 3.014 1.00 96.19 86 ASN A CA 1
ATOM 670 C C . ASN A 1 86 ? 4.212 6.455 2.694 1.00 96.19 86 ASN A C 1
ATOM 672 O O . ASN A 1 86 ? 4.582 6.607 1.532 1.00 96.19 86 ASN A O 1
ATOM 676 N N . LYS A 1 87 ? 5.071 6.273 3.703 1.00 96.81 87 LYS A N 1
ATOM 677 C CA . LYS A 1 87 ? 6.517 6.193 3.495 1.00 96.81 87 LYS A CA 1
ATOM 678 C C . LYS A 1 87 ? 6.884 5.008 2.608 1.00 96.81 87 LYS A C 1
ATOM 680 O O . LYS A 1 87 ? 7.631 5.184 1.655 1.00 96.81 87 LYS A O 1
ATOM 685 N N . MET A 1 88 ? 6.322 3.830 2.876 1.00 96.88 88 MET A N 1
ATOM 686 C CA . MET A 1 88 ? 6.605 2.632 2.084 1.00 96.88 88 MET A CA 1
ATOM 687 C C . MET A 1 88 ? 6.152 2.777 0.624 1.00 96.88 88 MET A C 1
ATOM 689 O O . MET A 1 88 ? 6.869 2.363 -0.282 1.00 96.88 88 MET A O 1
ATOM 693 N N . LEU A 1 89 ? 5.002 3.415 0.386 1.00 97.12 89 LEU A N 1
ATOM 694 C CA . LEU A 1 89 ? 4.523 3.718 -0.967 1.00 97.12 89 LEU A CA 1
ATOM 695 C C . LEU A 1 89 ? 5.425 4.730 -1.687 1.00 97.12 89 LEU A C 1
ATOM 697 O O . LEU A 1 89 ? 5.764 4.529 -2.849 1.00 97.12 89 LEU A O 1
ATOM 701 N N . ALA A 1 90 ? 5.846 5.792 -0.997 1.00 97.00 90 ALA A N 1
ATOM 702 C CA . ALA A 1 90 ? 6.739 6.801 -1.562 1.00 97.00 90 ALA A CA 1
ATOM 703 C C . ALA A 1 90 ? 8.142 6.247 -1.856 1.00 97.00 90 ALA A C 1
ATOM 705 O O . ALA A 1 90 ? 8.780 6.650 -2.826 1.00 97.00 90 ALA A O 1
ATOM 706 N N . ASP A 1 91 ? 8.642 5.331 -1.029 1.00 97.69 91 ASP A N 1
ATOM 707 C CA . ASP A 1 91 ? 9.930 4.684 -1.273 1.00 97.69 91 ASP A CA 1
ATOM 708 C C . ASP A 1 91 ? 9.837 3.710 -2.462 1.00 97.69 91 ASP A C 1
ATOM 710 O O . ASP A 1 91 ? 10.711 3.734 -3.326 1.00 97.69 91 ASP A O 1
ATOM 714 N N . ALA A 1 92 ? 8.728 2.972 -2.606 1.00 97.38 92 ALA A N 1
ATOM 715 C CA . ALA A 1 92 ? 8.477 2.144 -3.789 1.00 97.38 92 ALA A CA 1
ATOM 716 C C . ALA A 1 92 ? 8.379 2.967 -5.092 1.00 97.38 92 ALA A C 1
ATOM 718 O O . ALA A 1 92 ? 8.918 2.554 -6.118 1.00 97.38 92 ALA A O 1
ATOM 719 N N . GLU A 1 93 ? 7.742 4.144 -5.058 1.00 97.56 93 GLU A N 1
ATOM 720 C CA . GLU A 1 93 ? 7.717 5.090 -6.188 1.00 97.56 93 GLU A CA 1
ATOM 721 C C . GLU A 1 93 ? 9.141 5.502 -6.596 1.00 97.56 93 GLU A C 1
ATOM 723 O O . GLU A 1 93 ? 9.505 5.432 -7.772 1.00 97.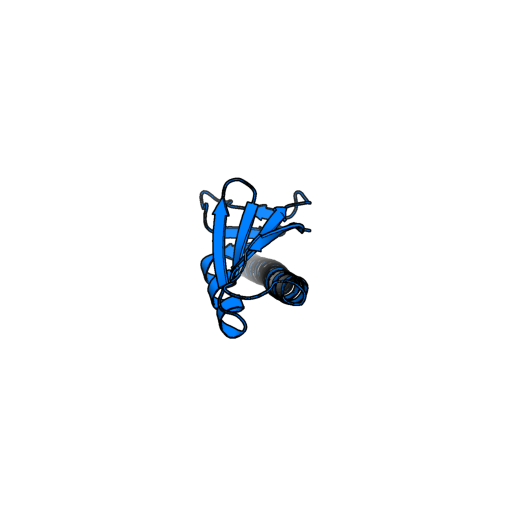56 93 GLU A O 1
ATOM 728 N N . LYS A 1 94 ? 9.978 5.896 -5.628 1.00 97.88 94 LYS A N 1
ATOM 729 C CA . LYS A 1 94 ? 11.372 6.289 -5.896 1.00 97.88 94 LYS A CA 1
ATOM 730 C C . LYS A 1 94 ? 12.187 5.142 -6.486 1.00 97.88 94 LYS A C 1
ATOM 732 O O . LYS A 1 94 ? 12.981 5.375 -7.401 1.00 97.88 94 LYS A O 1
ATOM 737 N N . ASP A 1 95 ? 12.003 3.931 -5.970 1.00 97.25 95 ASP A N 1
ATOM 738 C CA . ASP A 1 95 ? 12.701 2.744 -6.458 1.00 97.25 95 ASP A CA 1
ATOM 739 C C . ASP A 1 95 ? 12.300 2.418 -7.898 1.00 97.25 95 ASP A C 1
ATOM 741 O O . ASP A 1 95 ? 13.174 2.150 -8.726 1.00 97.25 95 ASP A O 1
ATOM 745 N N . LEU A 1 96 ? 11.011 2.531 -8.236 1.00 96.94 96 LEU A N 1
ATOM 746 C CA . LEU A 1 96 ? 10.533 2.353 -9.606 1.00 96.94 96 LEU A CA 1
ATOM 747 C C . LEU A 1 96 ? 11.164 3.377 -10.560 1.00 96.94 96 LEU A C 1
ATOM 749 O O . LEU A 1 96 ? 11.757 2.988 -11.566 1.00 96.94 96 LEU A O 1
ATOM 753 N N . ILE A 1 97 ? 11.136 4.667 -10.210 1.00 97.19 97 ILE A N 1
ATOM 754 C CA . ILE A 1 97 ? 11.748 5.742 -11.017 1.00 97.19 97 ILE A CA 1
ATOM 755 C C . ILE A 1 97 ? 13.247 5.484 -11.231 1.00 97.19 97 ILE A C 1
ATOM 757 O O . ILE A 1 97 ? 13.800 5.720 -12.312 1.00 97.19 97 ILE A O 1
ATOM 761 N N . ARG A 1 98 ? 13.942 4.995 -10.198 1.00 97.19 98 ARG A N 1
ATOM 762 C CA . ARG A 1 98 ? 15.362 4.646 -10.295 1.00 97.19 98 ARG A CA 1
ATOM 763 C C . ARG A 1 98 ? 15.586 3.466 -11.239 1.00 97.19 98 ARG A C 1
ATOM 765 O O . ARG A 1 98 ? 16.514 3.523 -12.046 1.00 97.19 98 ARG A O 1
ATOM 772 N N . LEU A 1 99 ? 14.771 2.416 -11.144 1.00 96.44 99 LEU A N 1
ATOM 773 C CA . LEU A 1 99 ? 14.855 1.251 -12.027 1.00 96.44 99 LEU A CA 1
ATOM 774 C C . LEU A 1 99 ? 14.617 1.641 -13.487 1.00 96.44 99 LEU A C 1
ATOM 776 O O . LEU A 1 99 ? 15.415 1.267 -14.345 1.00 96.44 99 LEU A O 1
ATOM 780 N N . GLU A 1 100 ? 13.595 2.452 -13.764 1.00 95.56 100 GLU A N 1
ATOM 781 C CA . GLU A 1 100 ? 13.314 2.967 -15.109 1.00 95.56 100 GLU A CA 1
ATOM 782 C C . GLU A 1 100 ? 14.515 3.713 -15.696 1.00 95.56 100 GLU A C 1
ATOM 784 O O . GLU A 1 100 ? 14.895 3.473 -16.845 1.00 95.56 100 GLU A O 1
ATOM 789 N N . ARG A 1 101 ? 15.178 4.559 -14.896 1.00 96.75 101 ARG A N 1
ATOM 790 C CA . ARG A 1 101 ? 16.392 5.269 -15.323 1.00 96.75 101 ARG A CA 1
ATOM 791 C C . ARG A 1 101 ? 17.523 4.304 -15.677 1.00 96.75 101 ARG A C 1
ATOM 793 O O . ARG A 1 101 ? 18.121 4.433 -16.744 1.00 96.75 101 ARG A O 1
ATOM 800 N N . VAL A 1 102 ? 17.801 3.329 -14.811 1.00 97.19 102 VAL A N 1
ATOM 801 C CA . VAL A 1 102 ? 18.881 2.346 -15.018 1.00 97.19 102 VAL A CA 1
ATOM 802 C C . VAL A 1 102 ? 18.622 1.487 -16.258 1.00 97.19 102 VAL A C 1
ATOM 804 O O . VAL A 1 102 ? 19.548 1.222 -17.029 1.00 97.19 102 VAL A O 1
ATOM 807 N N . ILE A 1 103 ? 17.372 1.077 -16.484 1.00 96.00 103 ILE A N 1
ATOM 808 C CA . ILE A 1 103 ? 16.978 0.321 -17.678 1.00 96.00 103 ILE A CA 1
ATOM 809 C C . ILE A 1 103 ? 17.179 1.179 -18.929 1.00 96.00 103 ILE A C 1
ATOM 811 O O . ILE A 1 103 ? 17.841 0.729 -19.863 1.00 96.00 103 ILE A O 1
ATOM 815 N N . CYS A 1 104 ? 16.688 2.423 -18.935 1.00 96.00 104 CYS A N 1
ATOM 816 C CA . CYS A 1 104 ? 16.863 3.347 -20.059 1.00 96.00 104 CYS A CA 1
ATOM 817 C C . CYS A 1 104 ? 18.344 3.550 -20.416 1.00 96.00 104 CYS A C 1
ATOM 819 O O . CYS A 1 104 ? 18.722 3.458 -21.585 1.00 96.00 104 CYS A O 1
ATOM 821 N N . GLU A 1 105 ? 19.199 3.783 -19.417 1.00 96.50 105 GLU A N 1
ATOM 822 C CA . GLU A 1 105 ? 20.644 3.938 -19.615 1.00 96.50 105 GLU A CA 1
ATOM 823 C C . GLU A 1 105 ? 21.296 2.665 -20.171 1.00 96.50 105 GLU A C 1
ATOM 825 O O . GLU A 1 105 ? 22.153 2.736 -21.056 1.00 96.50 105 GLU A O 1
ATOM 830 N N . SER A 1 106 ? 20.881 1.495 -19.680 1.00 95.56 106 SER A N 1
ATOM 831 C CA . SER A 1 106 ? 21.413 0.199 -20.116 1.00 95.56 106 SER A CA 1
ATOM 832 C C . SER A 1 106 ? 21.023 -0.119 -21.560 1.00 95.56 106 SER A C 1
ATOM 834 O O . SER A 1 106 ? 21.875 -0.513 -22.359 1.00 95.56 106 SER A O 1
ATOM 836 N N . VAL A 1 107 ? 19.758 0.113 -21.921 1.00 96.19 107 VAL A N 1
ATOM 837 C CA . VAL A 1 107 ? 19.256 -0.064 -23.291 1.00 96.19 107 VAL A CA 1
ATOM 838 C C . VAL A 1 107 ? 19.959 0.898 -24.245 1.00 96.19 107 VAL A C 1
ATOM 840 O O . VAL A 1 107 ? 20.410 0.475 -25.309 1.00 96.19 107 VAL A O 1
ATOM 843 N N . LYS A 1 108 ? 20.134 2.168 -23.858 1.00 95.94 108 LYS A N 1
ATOM 844 C CA . LYS A 1 108 ? 20.846 3.158 -24.676 1.00 95.94 108 LYS A CA 1
ATOM 845 C C . LYS A 1 108 ? 22.279 2.714 -24.987 1.00 95.94 108 LYS A C 1
ATOM 847 O O . LYS A 1 108 ? 22.660 2.691 -26.155 1.00 95.94 108 LYS A O 1
ATOM 852 N N . LYS A 1 109 ? 23.033 2.278 -23.971 1.00 95.06 109 LYS A N 1
ATOM 853 C CA . LYS A 1 109 ? 24.398 1.749 -24.148 1.00 95.06 109 LYS A CA 1
ATOM 854 C C . LYS A 1 109 ? 24.435 0.522 -25.058 1.00 95.06 109 LYS A C 1
ATOM 856 O O . LYS A 1 109 ? 25.340 0.394 -25.878 1.00 95.06 109 LYS A O 1
ATOM 861 N N . TYR A 1 110 ? 23.467 -0.387 -24.920 1.00 95.50 110 TYR A N 1
ATOM 862 C CA . TYR A 1 110 ? 23.375 -1.566 -25.782 1.00 95.50 110 TYR A CA 1
ATOM 863 C C . TYR A 1 110 ? 23.147 -1.178 -27.248 1.00 95.50 110 TYR A C 1
ATOM 865 O O . TYR A 1 110 ? 23.837 -1.691 -28.126 1.00 95.50 110 TYR A O 1
ATOM 873 N N . VAL A 1 111 ? 22.226 -0.249 -27.513 1.00 95.38 111 VAL A N 1
ATOM 874 C CA . VAL A 1 111 ? 21.944 0.231 -28.873 1.00 95.38 111 VAL A CA 1
ATOM 875 C C . VAL A 1 111 ? 23.157 0.945 -29.471 1.00 95.38 111 VAL A C 1
ATOM 877 O O . VAL A 1 111 ? 23.488 0.695 -30.621 1.00 95.38 111 VAL A O 1
ATOM 880 N N . GLU A 1 112 ? 23.844 1.796 -28.705 1.00 93.62 112 GLU A N 1
ATOM 881 C CA . GLU A 1 112 ? 25.058 2.492 -29.161 1.00 93.62 112 GLU A CA 1
ATOM 882 C C . GLU A 1 112 ? 26.200 1.527 -29.506 1.00 93.62 112 GLU A C 1
ATOM 884 O O . GLU A 1 112 ? 26.938 1.778 -30.450 1.00 93.62 112 GLU A O 1
ATOM 889 N N . LYS A 1 113 ? 26.331 0.410 -28.778 1.00 92.44 113 LYS A N 1
ATOM 890 C CA . LYS A 1 113 ? 27.376 -0.599 -29.013 1.00 92.44 113 LYS A CA 1
ATOM 891 C C . LYS A 1 113 ? 27.116 -1.495 -30.234 1.00 92.44 113 LYS A C 1
ATOM 893 O O . LYS A 1 113 ? 28.057 -2.097 -30.740 1.00 92.44 113 LYS A O 1
ATOM 898 N N . ASN A 1 114 ? 25.860 -1.637 -30.658 1.00 87.12 114 ASN A N 1
ATOM 899 C CA . ASN A 1 114 ? 25.453 -2.506 -31.772 1.00 87.12 114 ASN A CA 1
ATOM 900 C C . ASN A 1 114 ? 25.009 -1.714 -33.021 1.00 87.12 114 ASN A C 1
ATOM 902 O O . ASN A 1 114 ? 24.374 -2.283 -33.909 1.00 87.12 114 ASN A O 1
ATOM 906 N N . LYS A 1 115 ? 25.306 -0.412 -33.067 1.00 74.25 115 LYS A N 1
ATOM 907 C CA . LYS A 1 115 ? 25.278 0.411 -34.282 1.00 74.25 115 LYS A CA 1
ATOM 908 C C . LYS A 1 115 ? 26.657 0.414 -34.924 1.00 74.25 115 LYS A C 1
ATOM 910 O O . LYS A 1 115 ? 26.690 0.459 -36.170 1.00 74.25 115 LYS A O 1
#

pLDDT: mean 92.74, std 5.51, range [71.0, 97.88]

Sequence (115 aa):
MWRTKIEKFPDKCRILLQPESSDLTLGGYGLKDIVVYRGAPVSINALEKKLNEILEAKLLVKGNSLIVELNANCEKLVELVLNTINKMLADAEKDLIRLERVICESVKKYVEKNK